Protein AF-A0A526XMP8-F1 (afdb_monomer)

Mean predicted aligned error: 11.28 Å

Secondary structure (DSSP, 8-state):
---HHHHHHHHHHHHHHHHHHHTT---S-----EEEEETTEEEE--S-THHHHHS--------SS-HHHH--

Solvent-accessible surface area (backbone atoms only — not comparable to full-atom values): 4996 Å² total; per-residue (Å²): 128,98,62,61,64,66,58,52,48,54,49,51,51,51,52,51,53,47,56,60,55,55,74,69,60,72,73,93,71,77,92,73,69,78,40,83,73,52,92,98,37,74,45,67,83,74,91,57,69,64,53,70,76,78,45,86,89,81,86,87,83,88,70,97,63,54,70,76,68,73,73,108

Foldseek 3Di:
DPDVPVVVVVVVVVVVVVVVVVVPPDPLDDDWDWADDDVVDIDTDDPDCVCVVPHDDDDDDDDPDDPVVVVD

Sequence (72 aa):
HMAPGPAYSALADALRSLILSLRYIEPKSRALPVMRHSTNVWKIRIDNPKLLVASRIVIRVGSELSEDALRK

pLDDT: mean 84.15, std 9.26, range [56.09, 96.25]

Radius of gyration: 22.88 Å; Cα contacts (8 Å, |Δi|>4): 20; chains: 1; bounding box: 52×19×57 Å

Structure (mmCIF, N/CA/C/O backbone):
data_AF-A0A526XMP8-F1
#
_entry.id   AF-A0A526XMP8-F1
#
loop_
_atom_site.group_PDB
_atom_site.id
_atom_site.type_symbol
_atom_site.label_atom_id
_atom_site.label_alt_id
_atom_site.label_comp_id
_atom_site.label_asym_id
_atom_site.label_entity_id
_atom_site.label_seq_id
_atom_site.pdbx_PDB_ins_code
_atom_site.Cartn_x
_atom_site.Cartn_y
_atom_site.Cartn_z
_atom_site.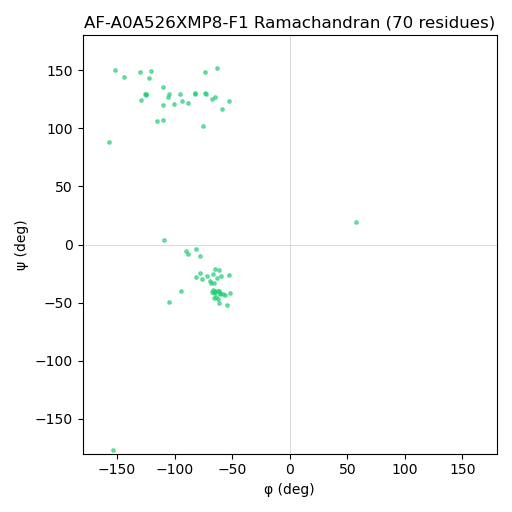occupancy
_atom_site.B_iso_or_equiv
_atom_site.auth_seq_id
_atom_site.auth_comp_id
_atom_site.auth_asym_id
_atom_site.auth_atom_id
_atom_site.pdbx_PDB_model_num
ATOM 1 N N . HIS A 1 1 ? 37.651 6.431 -29.274 1.00 56.09 1 HIS A N 1
ATOM 2 C CA . HIS A 1 1 ? 36.355 5.754 -29.505 1.00 56.09 1 HIS A CA 1
ATOM 3 C C . HIS A 1 1 ? 36.004 5.923 -30.985 1.00 56.09 1 HIS A C 1
ATOM 5 O O . HIS A 1 1 ? 35.660 7.025 -31.379 1.00 56.09 1 HIS A O 1
ATOM 11 N N . MET A 1 2 ? 36.207 4.901 -31.826 1.00 62.81 2 MET A N 1
ATOM 12 C CA . MET A 1 2 ? 36.302 5.075 -33.296 1.00 62.81 2 MET A CA 1
ATOM 13 C C . MET A 1 2 ? 34.965 5.253 -34.045 1.00 62.81 2 MET A C 1
ATOM 15 O O . MET A 1 2 ? 34.977 5.623 -35.209 1.00 62.81 2 MET A O 1
ATOM 19 N N . ALA A 1 3 ? 33.814 5.043 -33.402 1.00 61.22 3 ALA A N 1
ATOM 20 C CA . ALA A 1 3 ? 32.503 5.372 -33.968 1.00 61.22 3 ALA A CA 1
ATOM 21 C C . ALA A 1 3 ? 31.485 5.553 -32.826 1.00 61.22 3 ALA A C 1
ATOM 23 O O . ALA A 1 3 ? 30.864 4.583 -32.392 1.00 61.22 3 ALA A O 1
ATOM 24 N N . PRO A 1 4 ? 31.345 6.764 -32.263 1.00 64.38 4 PRO A N 1
ATOM 25 C CA . PRO A 1 4 ? 30.431 6.996 -31.145 1.00 64.38 4 PRO A CA 1
ATOM 26 C C . PRO A 1 4 ? 28.951 6.896 -31.550 1.00 64.38 4 PRO A C 1
ATOM 28 O O . PRO A 1 4 ? 28.129 6.453 -30.753 1.00 64.38 4 PRO A O 1
ATOM 31 N N . GLY A 1 5 ? 28.608 7.259 -32.792 1.00 74.44 5 GLY A N 1
ATOM 32 C CA . GLY A 1 5 ? 27.227 7.278 -33.296 1.00 74.44 5 GLY A CA 1
ATOM 33 C C . GLY A 1 5 ? 26.477 5.946 -33.134 1.00 74.44 5 GLY A C 1
ATOM 34 O O . GLY A 1 5 ? 25.409 5.943 -32.523 1.00 74.44 5 GLY A O 1
ATOM 35 N N . PRO A 1 6 ? 27.037 4.807 -33.586 1.00 76.50 6 PRO A N 1
ATOM 36 C CA . PRO A 1 6 ? 26.424 3.492 -33.400 1.00 76.50 6 PRO A CA 1
ATOM 37 C C . PRO A 1 6 ? 26.170 3.130 -31.929 1.00 76.50 6 PRO A C 1
ATOM 39 O O . PRO A 1 6 ? 25.083 2.668 -31.588 1.00 76.50 6 PRO A O 1
ATOM 42 N N . ALA A 1 7 ? 27.122 3.410 -31.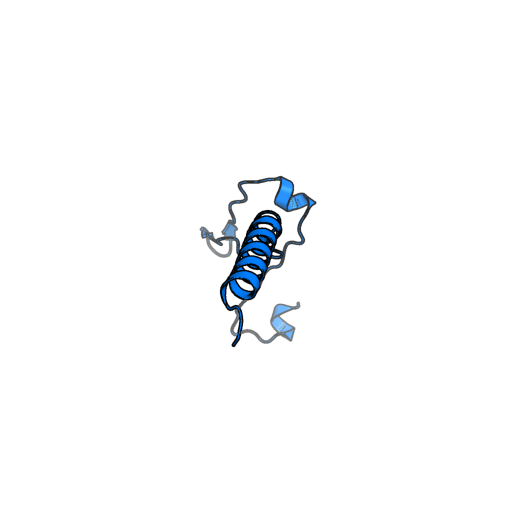033 1.00 73.94 7 ALA A N 1
ATOM 43 C CA . ALA A 1 7 ? 26.969 3.126 -29.604 1.00 73.94 7 ALA A CA 1
ATOM 44 C C . ALA A 1 7 ? 25.866 3.983 -28.954 1.00 73.94 7 ALA A C 1
ATOM 46 O O . ALA A 1 7 ? 25.050 3.468 -28.188 1.00 73.94 7 ALA A O 1
ATOM 47 N N . TYR A 1 8 ? 25.787 5.270 -29.306 1.00 81.06 8 TYR A N 1
ATOM 48 C CA . TYR A 1 8 ? 24.715 6.147 -28.829 1.00 81.06 8 TYR A CA 1
ATOM 49 C C . TYR A 1 8 ? 23.349 5.782 -29.416 1.00 81.06 8 TYR A C 1
ATOM 51 O O . TYR A 1 8 ? 22.345 5.901 -28.716 1.00 81.06 8 TYR A O 1
ATOM 59 N N . SER A 1 9 ? 23.296 5.294 -30.659 1.00 86.50 9 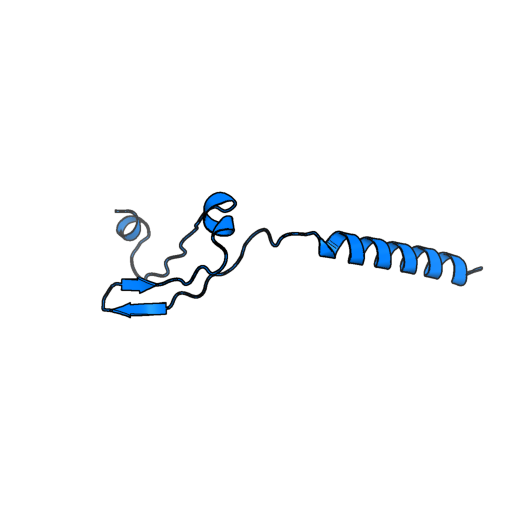SER A N 1
ATOM 60 C CA . SER A 1 9 ? 22.047 4.823 -31.268 1.00 86.50 9 SER A CA 1
ATOM 61 C C . SER A 1 9 ? 21.494 3.580 -30.563 1.00 86.50 9 SER A C 1
ATOM 63 O O . SER A 1 9 ? 20.333 3.583 -30.159 1.00 86.50 9 SER A O 1
ATOM 65 N N . ALA A 1 10 ? 22.346 2.587 -30.288 1.00 84.38 10 ALA A N 1
ATOM 66 C CA . ALA A 1 10 ? 21.963 1.383 -29.554 1.00 84.38 10 ALA A CA 1
ATOM 67 C C . ALA A 1 10 ? 21.504 1.709 -28.123 1.00 84.38 10 ALA A C 1
ATOM 69 O O . ALA A 1 10 ? 20.513 1.160 -27.641 1.00 84.38 10 ALA A O 1
ATOM 70 N N . LEU A 1 11 ? 22.182 2.651 -27.457 1.00 88.25 11 LEU A N 1
ATOM 71 C CA . LEU A 1 11 ? 21.760 3.144 -26.147 1.00 88.25 11 LEU A CA 1
ATOM 72 C C . LEU A 1 11 ? 20.399 3.852 -26.214 1.00 88.25 11 LEU A C 1
ATOM 74 O O . LEU A 1 11 ? 19.537 3.602 -25.375 1.00 88.25 11 LEU A O 1
ATOM 78 N N . ALA A 1 12 ? 20.185 4.720 -27.204 1.00 91.38 12 ALA A N 1
ATOM 79 C CA . ALA A 1 12 ? 18.920 5.428 -27.374 1.00 91.38 12 ALA A CA 1
ATOM 80 C C . ALA A 1 12 ? 17.752 4.459 -27.620 1.00 91.38 12 ALA A C 1
ATOM 82 O O . ALA A 1 12 ? 16.679 4.637 -27.042 1.00 91.38 12 ALA A O 1
ATOM 83 N N . ASP A 1 13 ? 17.960 3.408 -28.414 1.00 93.12 13 ASP A N 1
ATOM 84 C CA . ASP A 1 13 ? 16.951 2.370 -28.646 1.00 93.12 13 ASP A CA 1
ATOM 85 C C . ASP A 1 13 ? 16.668 1.537 -27.393 1.00 93.12 13 ASP A C 1
ATOM 87 O O . ASP A 1 13 ? 15.502 1.301 -27.061 1.00 93.12 13 ASP A O 1
ATOM 91 N N . ALA A 1 14 ? 17.703 1.176 -26.630 1.00 90.31 14 ALA A N 1
ATOM 92 C CA . ALA A 1 14 ? 17.535 0.502 -25.345 1.00 90.31 14 ALA A CA 1
ATOM 93 C C . ALA A 1 14 ? 16.735 1.360 -24.347 1.00 90.31 14 ALA A C 1
ATOM 95 O O . ALA A 1 14 ? 15.816 0.860 -23.696 1.00 90.31 14 ALA A O 1
ATOM 96 N N . LEU A 1 15 ? 17.016 2.666 -24.272 1.00 92.50 15 LEU A N 1
ATOM 97 C CA . LEU A 1 15 ? 16.274 3.602 -23.422 1.00 92.50 15 LEU A CA 1
ATOM 98 C C . LEU A 1 15 ? 14.810 3.748 -23.859 1.00 92.50 15 LEU A C 1
ATOM 100 O O . LEU A 1 15 ? 13.922 3.767 -23.007 1.00 92.50 15 LEU A O 1
ATOM 104 N N . ARG A 1 16 ? 14.525 3.794 -25.168 1.00 91.38 16 ARG A N 1
ATOM 105 C CA . ARG A 1 16 ? 13.142 3.805 -25.686 1.00 91.38 16 ARG A CA 1
ATOM 106 C C . ARG A 1 16 ? 12.392 2.528 -25.313 1.00 91.38 16 ARG A C 1
ATOM 108 O O . ARG A 1 16 ? 11.266 2.613 -24.825 1.00 91.38 16 ARG A O 1
ATOM 115 N N . SER A 1 17 ? 13.018 1.366 -25.503 1.00 88.38 17 SER A N 1
ATOM 116 C CA . SER A 1 17 ? 12.447 0.061 -25.144 1.00 88.38 17 SER A CA 1
ATOM 117 C C . SER A 1 17 ? 12.158 -0.044 -23.642 1.00 88.38 17 SER A C 1
ATOM 119 O O . SER A 1 17 ? 11.074 -0.475 -23.236 1.00 88.38 17 SER A O 1
ATOM 121 N N . LEU A 1 18 ? 13.077 0.450 -22.806 1.00 85.50 18 LEU A N 1
ATOM 122 C CA . LEU A 1 18 ? 12.871 0.536 -21.364 1.00 85.50 18 LEU A CA 1
ATOM 123 C C . LEU A 1 18 ? 11.683 1.443 -21.027 1.00 85.50 18 LEU A C 1
ATOM 125 O O . LEU A 1 18 ? 10.785 1.014 -20.312 1.00 85.50 18 LEU A O 1
ATOM 129 N N . ILE A 1 19 ? 11.624 2.659 -21.579 1.00 84.44 19 ILE A N 1
ATOM 130 C CA . ILE A 1 19 ? 10.506 3.590 -21.351 1.00 84.44 19 ILE A CA 1
ATOM 131 C C . ILE A 1 19 ? 9.167 2.948 -21.731 1.00 84.44 19 ILE A C 1
ATOM 133 O O . ILE A 1 19 ? 8.199 3.087 -20.987 1.00 84.44 19 ILE A O 1
ATOM 137 N N . LEU A 1 20 ? 9.094 2.241 -22.862 1.00 81.62 20 LEU A N 1
ATOM 138 C CA . LEU A 1 20 ? 7.882 1.531 -23.283 1.00 81.62 20 LEU A CA 1
ATOM 139 C C . LEU A 1 20 ? 7.513 0.398 -22.321 1.00 81.62 20 LEU A C 1
ATOM 141 O O . LEU A 1 20 ? 6.342 0.253 -21.982 1.00 81.62 20 LEU A O 1
ATOM 145 N N . SER A 1 21 ? 8.498 -0.357 -21.841 1.00 78.62 21 SER A N 1
ATOM 146 C CA . SER A 1 21 ? 8.278 -1.447 -20.884 1.00 78.62 21 SER A CA 1
ATOM 147 C C . SER A 1 21 ? 7.791 -0.921 -19.531 1.00 78.62 21 SER A C 1
ATOM 149 O O . SER A 1 21 ? 6.880 -1.487 -18.929 1.00 78.62 21 SER A O 1
ATOM 151 N N . LEU A 1 22 ? 8.333 0.216 -19.082 1.00 74.50 22 LEU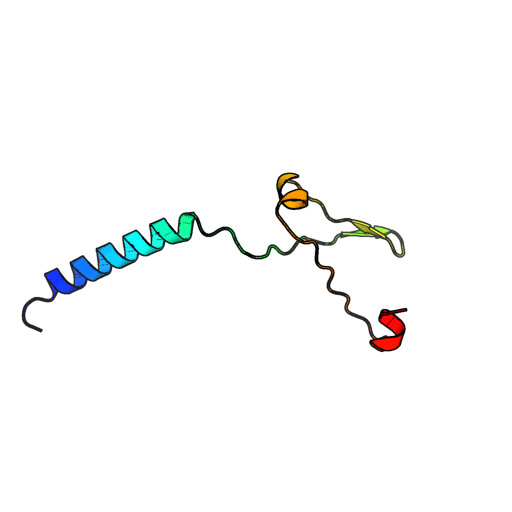 A N 1
ATOM 152 C CA . LEU A 1 22 ? 7.933 0.873 -17.837 1.00 74.50 22 LEU A CA 1
ATOM 153 C C . LEU A 1 22 ? 6.495 1.415 -17.880 1.00 74.50 22 LEU A C 1
ATOM 155 O O . LEU A 1 22 ? 5.868 1.510 -16.829 1.00 74.50 22 LEU A O 1
ATOM 159 N N . ARG A 1 23 ? 5.936 1.722 -19.064 1.00 69.94 23 ARG A N 1
ATOM 160 C CA . ARG A 1 23 ? 4.534 2.181 -19.195 1.00 69.94 23 ARG A CA 1
ATOM 161 C C . ARG A 1 23 ? 3.511 1.147 -18.721 1.00 69.94 23 ARG A C 1
ATOM 163 O O . ARG A 1 23 ? 2.395 1.533 -18.393 1.00 69.94 23 ARG A O 1
ATOM 170 N N . TYR A 1 24 ? 3.887 -0.132 -18.680 1.00 65.31 24 TYR A N 1
ATOM 171 C CA . TYR A 1 24 ? 3.009 -1.233 -18.278 1.00 65.31 24 TYR A CA 1
ATOM 172 C C . TYR A 1 24 ? 3.375 -1.846 -16.925 1.00 65.31 24 TYR A C 1
ATOM 174 O O . TYR A 1 24 ? 2.748 -2.820 -16.509 1.00 65.31 24 TYR A O 1
ATOM 182 N N . ILE 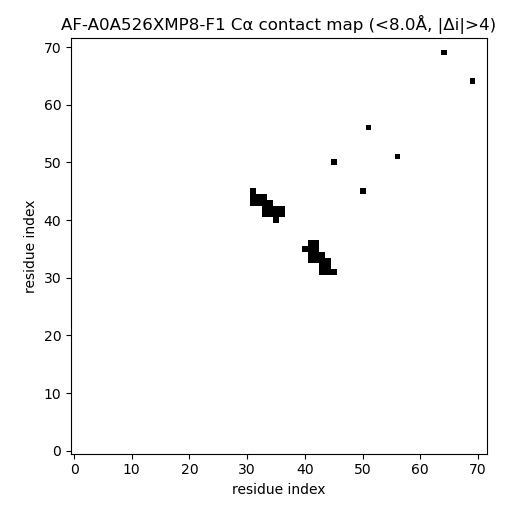A 1 25 ? 4.365 -1.294 -16.215 1.00 70.62 25 ILE A N 1
ATOM 183 C CA . ILE A 1 25 ? 4.643 -1.736 -14.850 1.00 70.62 25 ILE A CA 1
ATOM 184 C C . ILE A 1 25 ? 3.569 -1.154 -13.942 1.00 70.62 25 ILE A C 1
ATOM 186 O O . ILE A 1 25 ? 3.597 0.021 -13.571 1.00 70.62 25 ILE A O 1
ATOM 190 N N . GLU A 1 26 ? 2.614 -1.999 -13.571 1.00 66.88 26 GLU A N 1
ATOM 191 C CA . GLU A 1 26 ? 1.647 -1.652 -12.545 1.00 66.88 26 GLU A CA 1
ATOM 192 C C . GLU A 1 26 ? 2.385 -1.478 -11.205 1.00 66.88 26 GLU A C 1
ATOM 194 O O . GLU A 1 26 ? 3.156 -2.359 -10.803 1.00 66.88 26 GLU A O 1
ATOM 199 N N . PRO A 1 27 ? 2.217 -0.341 -10.502 1.00 70.31 27 PRO A N 1
ATOM 200 C CA . PRO A 1 27 ? 2.871 -0.139 -9.220 1.00 70.31 27 PRO A CA 1
ATOM 201 C C . PRO A 1 27 ? 2.450 -1.244 -8.251 1.00 70.31 27 PRO A C 1
ATOM 203 O O . PRO A 1 27 ? 1.286 -1.338 -7.866 1.00 70.31 27 PRO A O 1
ATOM 206 N N . LYS A 1 28 ? 3.428 -2.053 -7.822 1.00 71.62 28 LYS A N 1
ATOM 207 C CA . LYS A 1 28 ? 3.239 -3.207 -6.923 1.00 71.62 28 LYS A CA 1
ATOM 208 C C . LYS A 1 28 ? 2.494 -2.854 -5.628 1.00 71.62 28 LYS A C 1
ATOM 210 O O . LYS A 1 28 ? 1.875 -3.716 -5.014 1.00 71.62 28 LYS A O 1
ATOM 215 N N . SER A 1 29 ? 2.574 -1.598 -5.193 1.00 78.19 29 SER A N 1
ATOM 216 C CA . SER A 1 29 ? 1.852 -1.087 -4.031 1.00 78.19 29 SER A CA 1
ATOM 217 C C . SER A 1 29 ? 1.406 0.352 -4.252 1.00 78.19 29 SER A C 1
ATOM 219 O O . SER A 1 29 ? 2.155 1.153 -4.812 1.00 78.19 29 SER A O 1
ATOM 221 N N . ARG A 1 30 ? 0.228 0.700 -3.730 1.00 83.94 30 ARG A N 1
ATOM 222 C CA . ARG A 1 30 ? -0.313 2.061 -3.742 1.00 83.94 30 ARG A CA 1
ATOM 223 C C . ARG A 1 30 ? -0.643 2.499 -2.319 1.00 83.94 30 ARG A C 1
ATOM 225 O O . ARG A 1 30 ? -1.344 1.786 -1.608 1.00 83.94 30 ARG A O 1
ATOM 232 N N . ALA A 1 31 ? -0.160 3.673 -1.918 1.00 87.75 31 ALA A N 1
ATOM 233 C CA . ALA A 1 31 ? -0.599 4.297 -0.676 1.00 87.75 31 ALA A CA 1
ATOM 234 C C . ALA A 1 31 ? -2.025 4.830 -0.858 1.00 87.75 31 ALA A C 1
ATOM 236 O O . ALA A 1 31 ? -2.307 5.530 -1.831 1.00 87.75 31 ALA A O 1
ATOM 237 N N . LEU A 1 32 ? -2.920 4.485 0.066 1.00 90.31 32 LEU A N 1
ATOM 238 C CA . LEU A 1 32 ? -4.288 4.986 0.071 1.00 90.31 32 LEU A CA 1
ATOM 239 C C . LEU A 1 32 ? -4.431 6.048 1.169 1.00 90.31 32 LEU A C 1
ATOM 241 O O . LEU A 1 32 ? -4.034 5.784 2.306 1.00 90.31 32 LEU A O 1
ATOM 245 N N . PRO A 1 33 ? -4.972 7.238 0.857 1.00 90.88 33 PRO A N 1
ATOM 246 C CA . PRO A 1 33 ? -5.131 8.291 1.846 1.00 90.88 33 PRO A CA 1
ATOM 247 C C . PRO A 1 33 ? -6.176 7.880 2.886 1.00 90.88 33 PRO A C 1
ATOM 249 O O . PRO A 1 33 ? -7.314 7.542 2.552 1.00 90.88 33 PRO A O 1
ATOM 252 N N . VAL A 1 34 ? -5.773 7.924 4.154 1.00 93.31 34 VAL A N 1
ATOM 253 C CA . VAL A 1 34 ? -6.645 7.659 5.300 1.00 93.31 34 VAL A CA 1
ATOM 254 C C . VAL A 1 34 ? -7.203 8.987 5.796 1.00 93.31 34 VAL A C 1
ATOM 256 O O . VAL A 1 34 ? -6.453 9.898 6.135 1.00 93.31 34 VAL A O 1
ATOM 259 N N . MET A 1 35 ? -8.525 9.095 5.854 1.00 95.00 35 MET A N 1
ATOM 260 C CA . MET A 1 35 ? -9.232 10.272 6.352 1.00 95.00 35 MET A CA 1
ATOM 261 C C . MET A 1 35 ? -9.891 9.943 7.688 1.00 95.00 35 MET A C 1
ATOM 263 O O . MET A 1 35 ? -10.522 8.896 7.835 1.00 95.00 35 MET A O 1
ATOM 267 N N . ARG A 1 36 ? -9.787 10.837 8.672 1.00 93.62 36 ARG A N 1
ATOM 268 C CA . ARG A 1 36 ? -10.542 10.704 9.925 1.00 93.62 36 ARG A CA 1
ATOM 269 C C . ARG A 1 36 ? -12.011 11.033 9.661 1.00 93.62 36 ARG A C 1
ATOM 271 O O . ARG A 1 36 ? -12.307 12.063 9.066 1.00 93.62 36 ARG A O 1
ATOM 278 N N . HIS A 1 37 ? -12.916 10.170 10.111 1.00 94.75 37 HIS A N 1
ATOM 279 C CA . HIS A 1 37 ? -14.357 10.400 10.007 1.00 94.75 37 HIS A CA 1
ATOM 280 C C . HIS A 1 37 ? -14.967 10.795 11.354 1.00 94.75 37 HIS A C 1
ATOM 282 O O . HIS A 1 37 ? -15.672 11.792 11.443 1.00 94.75 37 HIS A O 1
ATOM 288 N N . SER A 1 38 ? -14.669 10.033 12.407 1.00 96.25 38 SER A N 1
ATOM 289 C CA . SER A 1 38 ? -15.122 10.296 13.779 1.00 96.25 38 SER A CA 1
ATOM 290 C C . SER A 1 38 ? -14.143 9.682 14.786 1.00 96.25 38 SER A C 1
ATOM 292 O O . SER A 1 38 ? -13.097 9.155 14.400 1.00 96.25 38 SER A O 1
ATOM 294 N N . THR A 1 39 ? -14.435 9.774 16.086 1.00 95.75 39 THR A N 1
ATOM 295 C CA . THR A 1 39 ? -13.644 9.106 17.132 1.00 95.75 39 THR A CA 1
ATOM 296 C C . THR A 1 39 ? -13.504 7.622 16.808 1.00 95.75 39 THR A C 1
ATOM 298 O O . THR A 1 39 ? -14.509 6.946 16.611 1.00 95.75 39 THR A O 1
ATOM 301 N N . ASN A 1 40 ? -12.262 7.141 16.723 1.00 90.50 40 ASN A N 1
ATOM 302 C CA . ASN A 1 40 ? -11.910 5.753 16.404 1.00 90.50 40 ASN A CA 1
ATOM 303 C C . ASN A 1 40 ? -12.451 5.225 15.059 1.00 90.50 40 ASN A C 1
ATOM 305 O O . ASN A 1 40 ? -12.520 4.015 14.8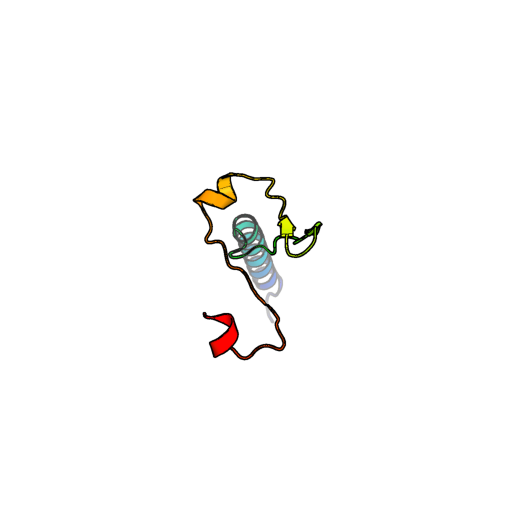61 1.00 90.50 40 ASN A O 1
ATOM 309 N N . VAL A 1 41 ? -12.826 6.107 14.122 1.00 94.69 41 VAL A N 1
ATOM 310 C CA . VAL A 1 41 ? -13.300 5.713 12.787 1.00 94.69 41 VAL A CA 1
ATOM 311 C C . VAL A 1 41 ? -12.544 6.483 11.714 1.00 94.69 41 VAL A C 1
ATOM 313 O O . VAL A 1 41 ? -12.570 7.718 11.659 1.00 94.69 41 VAL A O 1
ATOM 316 N N . TRP A 1 42 ? -11.938 5.730 10.799 1.00 95.31 42 TRP A N 1
ATOM 317 C CA . TRP A 1 42 ? -11.244 6.247 9.627 1.00 95.31 42 TRP A CA 1
ATOM 318 C C . TRP A 1 42 ? -11.869 5.698 8.347 1.00 95.31 42 TRP A C 1
ATOM 320 O O . TRP A 1 42 ? -12.406 4.593 8.319 1.00 95.31 42 TRP A O 1
ATOM 330 N N . LYS A 1 43 ? -11.808 6.491 7.281 1.00 95.44 43 LYS A N 1
ATOM 331 C CA . LYS A 1 43 ? -12.330 6.165 5.955 1.00 95.44 43 LYS A CA 1
ATOM 332 C C . LYS A 1 43 ? -11.217 6.251 4.923 1.00 95.44 43 LYS A C 1
ATOM 334 O O . LYS A 1 43 ? -10.366 7.134 4.982 1.00 95.44 43 LYS A O 1
ATOM 339 N N . ILE A 1 44 ? -11.265 5.352 3.949 1.00 93.56 44 ILE A N 1
ATOM 340 C CA . ILE A 1 44 ? -10.381 5.341 2.786 1.00 93.56 44 ILE A CA 1
ATOM 341 C C . ILE A 1 44 ? -11.275 5.352 1.552 1.00 93.56 44 ILE A C 1
ATOM 343 O O . ILE A 1 44 ? -12.192 4.538 1.446 1.00 93.56 44 ILE A O 1
ATOM 347 N N . ARG A 1 45 ? -11.027 6.279 0.624 1.00 91.56 45 ARG A N 1
ATOM 348 C CA . ARG A 1 45 ? -11.746 6.324 -0.652 1.00 91.56 45 ARG A CA 1
ATOM 349 C C . ARG A 1 45 ? -11.015 5.451 -1.667 1.00 91.56 45 ARG A C 1
ATOM 351 O O . ARG A 1 45 ? -9.838 5.677 -1.938 1.00 91.56 45 ARG A O 1
ATOM 358 N N . ILE A 1 46 ? -11.715 4.464 -2.216 1.00 90.62 46 ILE A N 1
ATOM 359 C CA . ILE A 1 46 ? -11.202 3.581 -3.266 1.00 90.62 46 ILE A CA 1
ATOM 360 C C . ILE A 1 46 ? -12.033 3.835 -4.517 1.00 90.62 46 ILE A C 1
ATOM 362 O O . ILE A 1 46 ? -13.188 3.436 -4.592 1.00 90.62 46 ILE A O 1
ATOM 366 N N . ASP A 1 47 ? -11.431 4.513 -5.489 1.00 88.81 47 ASP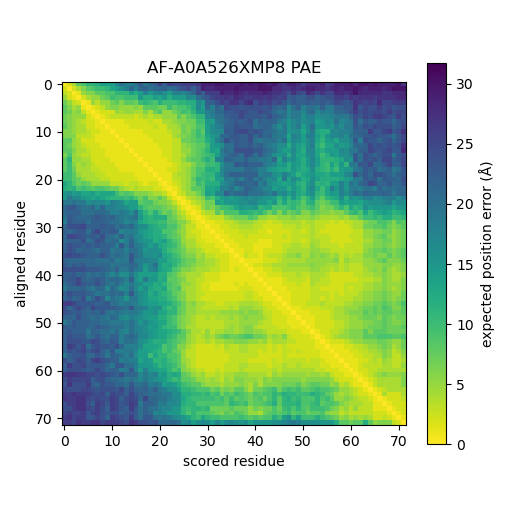 A N 1
ATOM 367 C CA . ASP A 1 47 ? -12.136 4.944 -6.703 1.00 88.81 47 ASP A CA 1
ATOM 368 C C . ASP A 1 47 ? -12.257 3.840 -7.748 1.00 88.81 47 ASP A C 1
ATOM 370 O O . ASP A 1 47 ? -13.182 3.831 -8.553 1.00 88.81 47 ASP A O 1
ATOM 374 N N . ASN A 1 48 ? -11.306 2.906 -7.745 1.00 87.00 48 ASN A N 1
ATOM 375 C CA . ASN A 1 48 ? -11.286 1.790 -8.673 1.00 87.00 48 ASN A CA 1
ATOM 376 C C . ASN A 1 48 ? -11.585 0.483 -7.921 1.00 87.00 48 ASN A C 1
ATOM 378 O O . ASN A 1 48 ? -10.699 -0.018 -7.221 1.00 87.00 48 ASN A O 1
ATOM 382 N N . PRO A 1 49 ? -12.778 -0.115 -8.088 1.00 87.06 49 PRO A N 1
ATOM 383 C CA . PRO A 1 49 ? -13.160 -1.333 -7.375 1.00 87.06 49 PRO A CA 1
ATOM 384 C C . PRO A 1 49 ? -12.302 -2.545 -7.757 1.00 87.06 49 PRO A C 1
ATOM 386 O O . PRO A 1 49 ? -12.176 -3.471 -6.959 1.00 87.06 49 PRO A O 1
ATOM 389 N N . LYS A 1 50 ? -11.636 -2.534 -8.924 1.00 86.44 50 LYS A N 1
ATOM 390 C CA . LYS A 1 50 ? -10.714 -3.613 -9.323 1.00 86.44 50 LYS A CA 1
ATOM 391 C C . LYS A 1 50 ? -9.563 -3.790 -8.326 1.00 86.44 50 LYS A C 1
ATOM 393 O O . LYS A 1 50 ? -9.070 -4.903 -8.166 1.00 86.44 50 LYS A O 1
ATOM 398 N N . LEU A 1 51 ? -9.183 -2.724 -7.611 1.00 84.00 51 LEU A N 1
ATOM 399 C CA . LEU A 1 51 ? -8.149 -2.772 -6.572 1.00 84.00 51 LEU A CA 1
ATOM 400 C C . LEU A 1 51 ? -8.535 -3.681 -5.399 1.00 84.00 51 LEU A C 1
ATOM 402 O O . LEU A 1 51 ? -7.655 -4.267 -4.782 1.00 84.00 51 LEU A O 1
ATOM 406 N N . LEU A 1 52 ? -9.827 -3.838 -5.101 1.00 85.62 52 LEU A N 1
ATOM 407 C CA . LEU A 1 52 ? -10.278 -4.709 -4.011 1.00 85.62 52 LEU A CA 1
ATOM 408 C C . LEU A 1 52 ? -10.112 -6.197 -4.337 1.00 85.62 52 LEU A C 1
ATOM 410 O O . LEU A 1 52 ? -9.967 -7.006 -3.429 1.00 85.62 52 LEU A O 1
ATOM 414 N N . VAL A 1 53 ? -10.134 -6.550 -5.625 1.00 86.56 53 VAL A N 1
ATOM 415 C CA . VAL A 1 53 ? -10.035 -7.942 -6.089 1.00 86.56 53 VAL A CA 1
ATOM 416 C C . VAL A 1 53 ? -8.591 -8.310 -6.425 1.00 86.56 53 VAL A C 1
ATOM 418 O O . VAL A 1 53 ? -8.141 -9.409 -6.120 1.00 86.56 53 VAL A O 1
ATOM 421 N N . ALA A 1 54 ? -7.850 -7.389 -7.044 1.00 84.75 54 ALA A N 1
ATOM 422 C CA . ALA A 1 54 ? -6.497 -7.645 -7.534 1.00 84.75 54 ALA A CA 1
ATOM 423 C C . ALA A 1 54 ? -5.392 -7.375 -6.497 1.00 84.75 54 ALA A C 1
ATOM 425 O O . ALA A 1 54 ? -4.224 -7.645 -6.767 1.00 84.75 54 ALA A O 1
ATOM 426 N N . SER A 1 55 ? -5.709 -6.794 -5.336 1.00 84.19 55 SER A N 1
ATOM 427 C CA . SER A 1 55 ? -4.701 -6.368 -4.358 1.00 84.19 55 SER A CA 1
ATOM 428 C C . SER A 1 55 ? -4.993 -6.869 -2.948 1.00 84.19 55 SER A C 1
ATOM 430 O O . SER A 1 55 ? -6.137 -6.983 -2.519 1.00 84.19 55 SER A O 1
ATOM 432 N N . ARG A 1 56 ? -3.924 -7.113 -2.185 1.00 88.38 56 ARG A N 1
ATOM 433 C CA . ARG A 1 56 ? -4.003 -7.325 -0.738 1.00 88.38 56 ARG A CA 1
ATOM 434 C C . ARG A 1 56 ? -4.044 -5.973 -0.029 1.00 88.38 56 ARG A C 1
ATOM 436 O O . ARG A 1 56 ? -3.182 -5.128 -0.266 1.00 88.38 56 ARG A O 1
ATOM 443 N N . ILE A 1 57 ? -4.996 -5.798 0.883 1.00 89.50 57 ILE A N 1
ATOM 444 C CA . ILE A 1 57 ? -5.064 -4.619 1.751 1.00 89.50 57 ILE A CA 1
ATOM 445 C C . ILE A 1 57 ? -4.122 -4.826 2.940 1.00 89.50 57 ILE A C 1
ATOM 447 O O . ILE A 1 57 ? -4.166 -5.859 3.603 1.00 89.50 57 ILE A O 1
ATOM 451 N N . VAL A 1 58 ? -3.261 -3.842 3.202 1.00 90.50 58 VAL A N 1
ATOM 452 C CA . VAL A 1 58 ? -2.327 -3.838 4.334 1.00 90.50 58 VAL A CA 1
ATOM 453 C C . VAL A 1 58 ? -2.529 -2.549 5.120 1.00 90.50 58 VAL A C 1
ATOM 455 O O . VAL A 1 58 ? -2.505 -1.465 4.540 1.00 90.50 58 VAL A O 1
ATOM 458 N N . ILE A 1 59 ? -2.699 -2.666 6.436 1.00 90.25 59 ILE A N 1
ATOM 459 C CA . ILE A 1 59 ? -2.823 -1.528 7.351 1.00 90.25 59 ILE A CA 1
ATOM 460 C C . ILE A 1 59 ? -1.512 -1.401 8.121 1.00 90.25 59 ILE A C 1
ATOM 462 O O . ILE A 1 59 ? -1.037 -2.369 8.709 1.00 90.25 59 ILE A O 1
ATOM 466 N N . ARG A 1 60 ? -0.920 -0.205 8.104 1.00 87.44 60 ARG A N 1
ATOM 467 C CA . ARG A 1 60 ? 0.226 0.138 8.953 1.00 87.44 60 ARG A CA 1
ATOM 468 C C . ARG A 1 60 ? -0.294 0.945 10.130 1.00 87.44 60 ARG A C 1
ATOM 470 O O . ARG A 1 60 ? -0.909 1.988 9.918 1.00 87.44 60 ARG A O 1
ATOM 477 N N . VAL A 1 61 ? -0.059 0.453 11.339 1.00 87.06 61 VAL A N 1
ATOM 478 C CA . VAL A 1 61 ? -0.498 1.094 12.580 1.00 87.06 61 VAL A CA 1
ATOM 479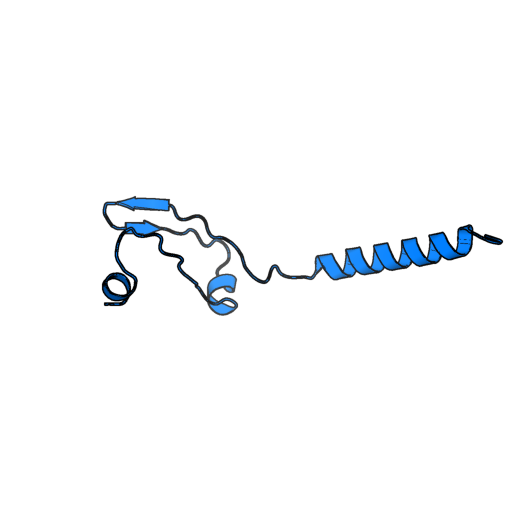 C C . VAL A 1 61 ? 0.739 1.618 13.298 1.00 87.06 61 VAL A C 1
ATOM 481 O O . VAL A 1 61 ? 1.642 0.848 13.598 1.00 87.06 61 VAL A O 1
ATOM 484 N N . GLY A 1 62 ? 0.791 2.929 13.528 1.00 88.56 62 GLY A N 1
ATOM 485 C CA . GLY A 1 62 ? 1.744 3.538 14.454 1.00 88.56 62 GLY A CA 1
ATOM 486 C C . GLY A 1 62 ? 1.069 3.706 15.810 1.00 88.56 62 GLY A C 1
ATOM 487 O O . GLY A 1 62 ? -0.054 4.207 15.869 1.00 88.56 62 GLY A O 1
ATOM 488 N N . SER A 1 63 ? 1.722 3.255 16.874 1.00 88.19 63 SER A N 1
ATOM 489 C CA . SER A 1 63 ? 1.211 3.329 18.240 1.00 88.19 63 SER A CA 1
ATOM 490 C C . SER A 1 63 ? 2.371 3.398 19.225 1.00 88.19 63 SER A C 1
ATOM 492 O O . SER A 1 63 ? 3.423 2.823 18.969 1.00 88.19 63 SER A O 1
ATOM 494 N N . GLU A 1 64 ? 2.143 4.049 20.364 1.00 90.38 64 GLU A N 1
ATOM 495 C CA . GLU A 1 64 ? 3.047 4.009 21.523 1.00 90.38 64 GLU A CA 1
ATOM 496 C C . GLU A 1 64 ? 2.838 2.739 22.375 1.00 90.38 64 GLU A C 1
ATOM 498 O O . GLU A 1 64 ? 3.537 2.509 23.359 1.00 90.38 64 GLU A O 1
ATOM 503 N N . LEU A 1 65 ? 1.846 1.909 22.028 1.00 87.56 65 LEU A N 1
ATOM 504 C CA . LEU A 1 65 ? 1.616 0.610 22.661 1.00 87.56 65 LEU A CA 1
ATOM 505 C C . LEU A 1 65 ? 2.677 -0.403 22.218 1.00 87.56 65 LEU A C 1
ATOM 507 O O . LEU A 1 65 ? 3.133 -0.381 21.076 1.00 87.56 65 LEU A O 1
ATOM 511 N N . SER A 1 66 ? 3.016 -1.346 23.100 1.00 84.56 66 SER A N 1
ATOM 512 C CA . SER A 1 66 ? 3.875 -2.473 22.732 1.00 84.56 66 SER A CA 1
ATOM 513 C C . SER A 1 66 ? 3.218 -3.352 21.659 1.00 84.56 66 SER A C 1
ATOM 515 O O . SER A 1 66 ? 1.992 -3.465 21.595 1.00 84.56 66 SER A O 1
ATOM 517 N N . GLU A 1 67 ? 4.033 -4.024 20.840 1.00 82.12 67 GLU A N 1
ATOM 518 C CA . GLU A 1 67 ? 3.560 -4.965 19.808 1.00 82.12 67 GLU A CA 1
ATOM 519 C C . GLU A 1 67 ? 2.599 -6.020 20.377 1.00 82.12 67 GLU A C 1
ATOM 521 O O . GLU A 1 67 ? 1.564 -6.302 19.777 1.00 82.12 67 GLU A O 1
ATOM 526 N N . ASP A 1 68 ? 2.897 -6.557 21.563 1.00 85.88 68 ASP A N 1
ATOM 527 C CA . ASP A 1 68 ? 2.055 -7.561 22.224 1.00 85.88 68 ASP A CA 1
ATOM 528 C C . ASP A 1 68 ? 0.689 -7.009 22.642 1.00 85.88 68 ASP A C 1
ATOM 530 O O . ASP A 1 68 ? -0.305 -7.734 22.623 1.00 85.88 68 ASP A O 1
ATOM 534 N N . ALA A 1 69 ? 0.620 -5.729 23.019 1.00 83.25 69 ALA A N 1
ATOM 535 C CA . ALA A 1 69 ? -0.641 -5.066 23.337 1.00 83.25 69 ALA 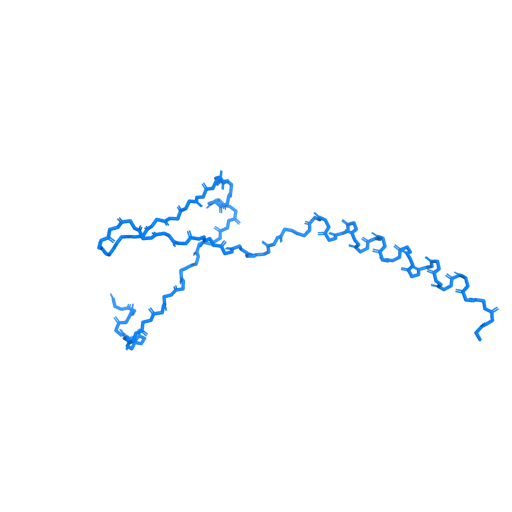A CA 1
ATOM 536 C C . ALA A 1 69 ? -1.439 -4.721 22.070 1.00 83.25 69 ALA A C 1
ATOM 538 O O . ALA A 1 69 ? -2.664 -4.716 22.113 1.00 83.25 69 ALA A O 1
ATOM 539 N N . LEU A 1 70 ? -0.757 -4.462 20.950 1.00 82.25 70 LEU A N 1
ATOM 540 C CA . LEU A 1 70 ? -1.378 -4.119 19.668 1.00 82.25 70 LEU A CA 1
ATOM 541 C C . LEU A 1 70 ? -1.945 -5.336 18.917 1.00 82.25 70 LEU A C 1
ATOM 543 O O . LEU A 1 70 ? -2.818 -5.184 18.065 1.00 82.25 70 LEU A O 1
ATOM 547 N N . ARG A 1 71 ? -1.413 -6.533 19.191 1.00 80.56 71 ARG A N 1
ATOM 548 C CA . ARG A 1 71 ? -1.795 -7.796 18.533 1.00 80.56 71 ARG A CA 1
ATOM 549 C C . ARG A 1 71 ? -2.940 -8.546 19.221 1.00 80.56 71 ARG A C 1
ATOM 551 O O . ARG A 1 71 ? -3.357 -9.576 18.693 1.00 80.56 71 ARG A O 1
ATOM 558 N N . LYS A 1 72 ? -3.397 -8.076 20.383 1.00 70.56 72 LYS A N 1
ATOM 559 C CA . LYS A 1 72 ? -4.571 -8.611 21.089 1.00 70.56 72 LYS A CA 1
ATOM 560 C C . LYS A 1 72 ? -5.855 -7.994 20.555 1.00 70.56 72 LYS A C 1
ATOM 562 O O . LYS A 1 72 ? -6.843 -8.753 20.475 1.00 70.56 72 LYS A O 1
#